Protein AF-A0A9W6KR76-F1 (afdb_monomer_lite)

InterPro domains:
  IPR002575 Aminoglycoside phosphotransferase [PF01636] (24-107)
  IPR011009 Protein kinase-like domain superfamily [SSF56112] (21-145)

Radius of gyration: 15.53 Å; chains: 1; bounding box: 40×35×43 Å

Foldseek 3Di:
DVVCVVVVAAACALVCLLVLQVVLCVVPVVCVVCSVVLNVLSVLLVPALQGFAKAQLADDPVQAPPVRPDGDDSLLIHRYRNLLNCLHHCVPPPPVVVVVVCVVCCVRDPPVSSVVNSLSSSLSSLSSNLVSLCVVQVVDPPPDPVCVCVSVVSNCCSVDDSNPPDD

Structure (mmCIF, N/CA/C/O backbone):
data_AF-A0A9W6KR76-F1
#
_entry.id   AF-A0A9W6KR76-F1
#
loop_
_atom_site.group_PDB
_atom_site.id
_atom_site.type_symbol
_atom_site.label_atom_id
_atom_site.label_alt_id
_atom_site.label_comp_id
_atom_site.label_asym_id
_atom_site.label_entity_id
_atom_site.label_seq_id
_atom_site.pdbx_PDB_ins_code
_atom_site.Cartn_x
_atom_site.Cartn_y
_atom_site.Cartn_z
_atom_site.occupancy
_atom_site.B_iso_or_equiv
_atom_site.auth_seq_id
_atom_site.auth_comp_id
_atom_site.auth_asym_id
_atom_site.auth_atom_id
_atom_site.pdbx_PDB_model_num
ATOM 1 N N . MET A 1 1 ? -12.889 -11.523 1.228 1.00 84.12 1 MET A N 1
ATOM 2 C CA . MET A 1 1 ? -11.457 -11.599 0.850 1.00 84.12 1 MET A CA 1
ATOM 3 C C . MET A 1 1 ? -11.053 -12.912 0.174 1.00 84.12 1 MET A C 1
ATOM 5 O O . MET A 1 1 ? -10.449 -12.811 -0.886 1.00 84.12 1 MET A O 1
ATOM 9 N N . PRO A 1 2 ? -11.406 -14.121 0.666 1.00 87.06 2 PRO A N 1
ATOM 10 C CA . PRO A 1 2 ? -10.993 -15.379 0.019 1.00 87.06 2 PRO A CA 1
ATOM 11 C C . PRO A 1 2 ? -11.394 -15.500 -1.459 1.00 87.06 2 PRO A C 1
ATOM 13 O O . PRO A 1 2 ? -10.616 -15.990 -2.265 1.00 87.06 2 PRO A O 1
ATOM 16 N N . GLN A 1 3 ? -12.574 -14.989 -1.826 1.00 92.75 3 GLN A N 1
ATOM 17 C CA . GLN A 1 3 ? -13.058 -14.979 -3.211 1.00 92.75 3 GLN A CA 1
ATOM 18 C C . GLN A 1 3 ? -12.209 -14.101 -4.146 1.00 92.75 3 GLN A C 1
ATOM 20 O O . GLN A 1 3 ? -11.980 -14.494 -5.281 1.00 92.75 3 GLN A O 1
ATOM 25 N N . LEU A 1 4 ? -11.705 -12.950 -3.678 1.00 93.06 4 LEU A N 1
ATOM 26 C CA . LEU A 1 4 ? -10.849 -12.066 -4.483 1.00 93.06 4 LEU A CA 1
ATOM 27 C C . LEU A 1 4 ? -9.478 -12.699 -4.727 1.00 93.06 4 LEU A C 1
ATOM 29 O O . LEU A 1 4 ? -8.991 -12.704 -5.852 1.00 93.06 4 LEU A O 1
ATOM 33 N N . LEU A 1 5 ? -8.892 -13.295 -3.685 1.00 95.69 5 LEU A N 1
ATOM 34 C CA . LEU A 1 5 ? -7.641 -14.044 -3.810 1.00 95.69 5 LEU A CA 1
ATOM 35 C C . LEU A 1 5 ? -7.809 -15.248 -4.749 1.00 95.69 5 LEU A C 1
ATOM 37 O O . LEU A 1 5 ? -6.972 -15.471 -5.617 1.00 95.69 5 LEU A O 1
ATOM 41 N N . ALA A 1 6 ? -8.918 -15.986 -4.630 1.00 94.56 6 ALA A N 1
ATOM 42 C CA . ALA A 1 6 ? -9.244 -17.091 -5.533 1.00 94.56 6 ALA A CA 1
ATOM 43 C 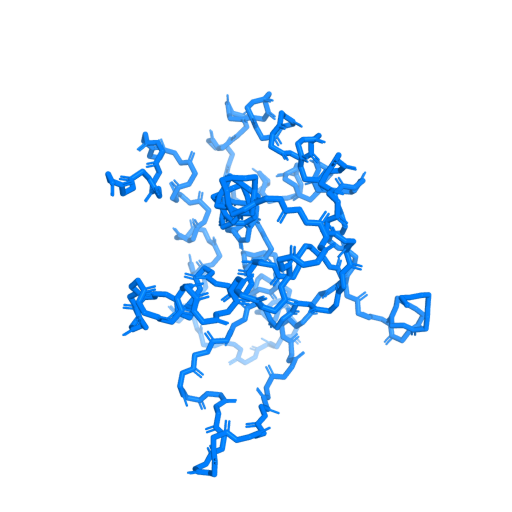C . ALA A 1 6 ? -9.472 -16.630 -6.985 1.00 94.56 6 ALA A C 1
ATOM 45 O O . ALA A 1 6 ? -9.188 -17.381 -7.912 1.00 94.56 6 ALA A O 1
ATOM 46 N N . ALA A 1 7 ? -9.94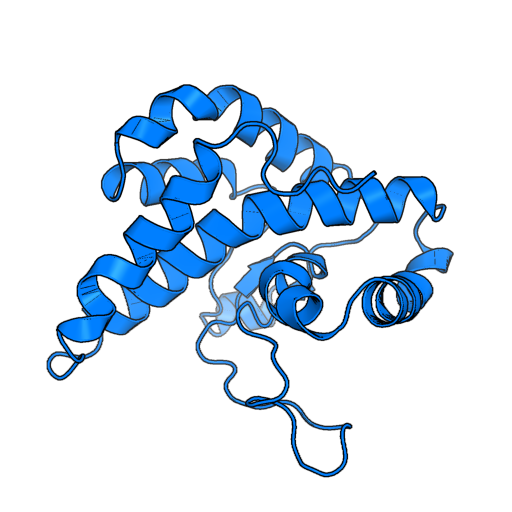4 -15.396 -7.183 1.00 93.06 7 ALA A N 1
ATOM 47 C CA . ALA A 1 7 ? -10.084 -14.765 -8.494 1.00 93.06 7 ALA A CA 1
ATOM 48 C C . ALA A 1 7 ? -8.760 -14.203 -9.054 1.00 93.06 7 ALA A C 1
ATOM 50 O O . ALA A 1 7 ? -8.751 -13.666 -10.157 1.00 93.06 7 ALA A O 1
ATOM 51 N N . GLY A 1 8 ? -7.646 -14.325 -8.321 1.00 92.81 8 GLY A N 1
ATOM 52 C CA . GLY A 1 8 ? -6.318 -13.902 -8.771 1.00 92.81 8 GLY A CA 1
ATOM 53 C C . GLY A 1 8 ? -5.927 -12.473 -8.392 1.00 92.81 8 GLY A C 1
ATOM 54 O O . GLY A 1 8 ? -4.871 -12.007 -8.822 1.00 92.81 8 GLY A O 1
ATOM 55 N N . VAL A 1 9 ? -6.722 -11.773 -7.573 1.00 94.88 9 VAL A N 1
ATOM 56 C CA . VAL A 1 9 ? -6.310 -10.470 -7.025 1.00 94.88 9 VAL A CA 1
ATOM 57 C C . VAL A 1 9 ? -5.071 -10.674 -6.155 1.00 94.88 9 VAL A C 1
ATOM 59 O O . VAL A 1 9 ? -5.021 -11.584 -5.324 1.00 94.88 9 VAL A O 1
ATOM 62 N N .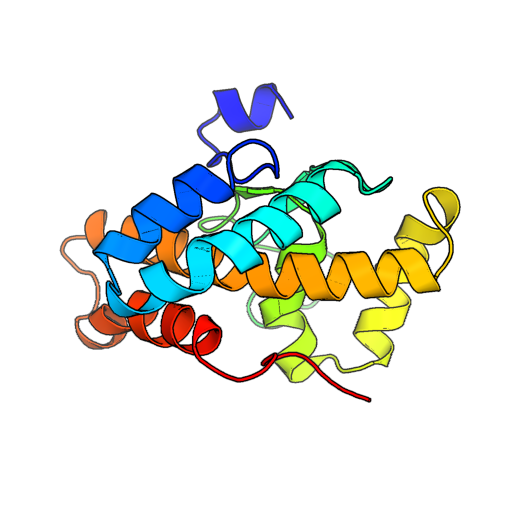 THR A 1 10 ? -4.053 -9.835 -6.352 1.00 95.88 10 THR A N 1
ATOM 63 C CA . THR A 1 10 ? -2.750 -10.032 -5.706 1.00 95.88 10 THR A CA 1
ATOM 64 C C . THR A 1 10 ? -2.854 -9.847 -4.194 1.00 95.88 10 THR A C 1
ATOM 66 O O . THR A 1 10 ? -3.427 -8.870 -3.716 1.00 95.88 10 THR A O 1
ATOM 69 N N . ASP A 1 11 ? -2.261 -10.770 -3.436 1.00 97.56 11 ASP A N 1
ATOM 70 C CA . ASP A 1 11 ? -2.187 -10.673 -1.979 1.00 97.56 11 ASP A CA 1
ATOM 71 C C . ASP A 1 11 ? -1.076 -9.706 -1.544 1.00 97.56 11 ASP A C 1
ATOM 73 O O . ASP A 1 11 ? 0.111 -9.973 -1.769 1.00 97.56 11 ASP A O 1
ATOM 77 N N . MET A 1 12 ? -1.481 -8.609 -0.912 1.00 97.44 12 MET A N 1
ATOM 78 C CA . MET A 1 12 ? -0.655 -7.568 -0.292 1.00 97.44 12 MET A CA 1
ATOM 79 C C . MET A 1 12 ? -1.082 -7.325 1.168 1.00 97.44 12 MET A C 1
ATOM 81 O O . MET A 1 12 ? -0.873 -6.241 1.717 1.00 97.44 12 MET A O 1
ATOM 85 N N . ARG A 1 13 ? -1.719 -8.312 1.815 1.00 97.88 13 ARG A N 1
ATOM 86 C CA . ARG A 1 13 ? -2.121 -8.206 3.226 1.00 97.88 13 ARG A CA 1
ATOM 87 C C . ARG A 1 13 ? -0.898 -7.994 4.125 1.00 97.88 13 ARG A C 1
ATOM 89 O O . ARG A 1 13 ? 0.181 -8.490 3.795 1.00 97.88 13 ARG A O 1
ATOM 96 N N . PRO A 1 14 ? -1.056 -7.365 5.307 1.00 97.38 14 PRO A N 1
ATOM 97 C CA . PRO A 1 14 ? 0.059 -7.122 6.225 1.00 97.38 14 PRO A CA 1
ATOM 98 C C . PRO A 1 14 ? 0.926 -8.354 6.518 1.00 97.38 14 PRO A C 1
ATOM 100 O O . PRO A 1 14 ? 2.149 -8.260 6.535 1.00 97.38 14 PRO A O 1
ATOM 103 N N . SER A 1 15 ? 0.307 -9.536 6.625 1.00 97.25 15 SER A N 1
ATOM 104 C CA . SER A 1 15 ? 0.996 -10.812 6.862 1.00 97.25 15 SER A CA 1
ATOM 105 C C . SER A 1 15 ? 2.010 -11.211 5.784 1.00 97.25 15 SER A C 1
ATOM 107 O O . SER A 1 15 ? 2.893 -12.015 6.065 1.00 97.25 15 SER A O 1
ATOM 109 N N . VAL A 1 16 ? 1.883 -10.694 4.558 1.00 98.12 16 VAL A N 1
ATOM 110 C CA . VAL A 1 16 ? 2.797 -10.983 3.439 1.00 98.12 16 VAL A CA 1
ATOM 111 C C . VAL A 1 16 ? 3.629 -9.769 3.022 1.00 98.12 16 VAL A C 1
ATOM 113 O O . VAL A 1 16 ? 4.524 -9.909 2.193 1.00 98.12 16 VAL A O 1
ATOM 116 N N . LEU A 1 17 ? 3.396 -8.582 3.597 1.00 97.69 17 LEU A N 1
ATOM 117 C CA . LEU A 1 17 ? 4.058 -7.343 3.167 1.00 97.69 17 LEU A CA 1
ATOM 118 C C . LEU A 1 17 ? 5.584 -7.416 3.243 1.00 97.69 17 LEU A C 1
ATOM 120 O O . LEU A 1 17 ? 6.255 -6.902 2.354 1.00 97.69 17 LEU A O 1
ATOM 124 N N . LEU A 1 18 ? 6.146 -8.073 4.260 1.00 98.19 18 LEU A N 1
ATOM 125 C CA . LEU A 1 18 ? 7.600 -8.197 4.371 1.00 98.19 18 LEU A CA 1
ATOM 126 C C . LEU A 1 18 ? 8.196 -9.057 3.245 1.00 98.19 18 LEU A C 1
ATOM 128 O O . LEU A 1 18 ? 9.250 -8.723 2.717 1.00 98.19 18 LEU A O 1
ATOM 132 N N . GLN A 1 19 ? 7.495 -10.112 2.820 1.00 98.44 19 GLN A N 1
ATOM 133 C CA . GLN A 1 19 ? 7.891 -10.889 1.644 1.00 98.44 19 GLN A CA 1
ATOM 134 C C . GLN A 1 19 ? 7.815 -10.030 0.372 1.00 98.44 19 GLN A C 1
ATOM 136 O O . GLN A 1 19 ? 8.726 -10.057 -0.449 1.00 98.44 19 GLN A O 1
ATOM 141 N N . ARG A 1 20 ? 6.756 -9.228 0.220 1.00 98.06 20 ARG A N 1
ATOM 142 C CA . ARG A 1 20 ? 6.596 -8.307 -0.919 1.00 98.06 20 ARG A CA 1
ATOM 143 C C . ARG A 1 20 ? 7.684 -7.242 -0.955 1.00 98.06 20 ARG A C 1
ATOM 145 O O . ARG A 1 20 ? 8.168 -6.880 -2.020 1.00 98.06 20 ARG A O 1
ATOM 152 N N . PHE A 1 21 ? 8.106 -6.766 0.208 1.00 98.31 21 PHE A N 1
ATOM 153 C CA . PHE A 1 21 ? 9.250 -5.876 0.312 1.00 98.31 21 PHE A CA 1
ATOM 154 C C . PHE A 1 21 ? 10.534 -6.539 -0.192 1.00 98.31 21 PHE A C 1
ATOM 156 O O . PHE A 1 21 ? 11.276 -5.916 -0.947 1.00 98.31 21 PHE A O 1
ATOM 163 N N . ASP A 1 22 ? 10.778 -7.796 0.183 1.00 98.25 22 ASP A N 1
ATOM 164 C CA . ASP A 1 22 ? 11.944 -8.547 -0.288 1.00 98.25 22 ASP A CA 1
ATOM 165 C C . ASP A 1 22 ? 11.912 -8.736 -1.816 1.00 98.25 22 ASP A C 1
ATOM 167 O O . ASP A 1 22 ? 12.924 -8.518 -2.477 1.00 98.25 22 ASP A O 1
ATOM 171 N N . GLU A 1 23 ? 10.742 -9.026 -2.396 1.00 97.44 23 GLU A N 1
ATOM 172 C CA . GLU A 1 23 ? 10.540 -9.074 -3.855 1.00 97.44 23 GLU A CA 1
ATOM 173 C C . GLU A 1 23 ? 10.854 -7.719 -4.518 1.00 97.44 23 GLU A C 1
ATOM 175 O O . GLU A 1 23 ? 11.576 -7.651 -5.514 1.00 97.44 23 GLU A O 1
ATOM 180 N N . ALA A 1 24 ? 10.361 -6.617 -3.949 1.00 96.81 24 ALA A N 1
ATOM 181 C CA . ALA A 1 24 ? 10.627 -5.272 -4.457 1.00 96.81 24 ALA A CA 1
ATOM 182 C C . ALA A 1 24 ? 12.103 -4.862 -4.320 1.00 96.81 24 ALA A C 1
ATOM 184 O O . ALA A 1 24 ? 12.617 -4.084 -5.129 1.00 96.81 24 ALA A O 1
ATOM 185 N N . ALA A 1 25 ? 12.812 -5.396 -3.327 1.00 97.25 25 ALA A N 1
ATOM 186 C CA . ALA A 1 25 ? 14.226 -5.123 -3.123 1.00 97.25 25 ALA A CA 1
ATOM 187 C C . ALA A 1 25 ? 15.121 -5.731 -4.215 1.00 97.25 25 ALA A C 1
ATOM 189 O O . ALA A 1 25 ? 16.252 -5.275 -4.382 1.00 97.25 25 ALA A O 1
ATOM 190 N N . GLU A 1 26 ? 14.625 -6.689 -5.001 1.00 95.31 26 GLU A N 1
ATOM 191 C CA . GLU A 1 26 ? 15.319 -7.154 -6.208 1.00 95.31 26 GLU A CA 1
ATOM 192 C C . GLU A 1 26 ? 15.329 -6.088 -7.317 1.00 95.31 26 GLU A C 1
ATOM 194 O O . GLU A 1 26 ? 16.288 -6.013 -8.084 1.00 95.31 26 GLU A O 1
ATOM 199 N N . LEU A 1 27 ? 14.318 -5.208 -7.367 1.00 93.00 27 LEU A N 1
ATOM 200 C CA . LEU A 1 27 ? 14.258 -4.088 -8.318 1.00 93.00 27 LEU A CA 1
ATOM 201 C C . LEU A 1 27 ? 15.159 -2.925 -7.886 1.00 93.00 27 LEU A C 1
ATOM 203 O O . LEU A 1 27 ? 15.787 -2.270 -8.717 1.00 93.00 27 LEU A O 1
ATOM 207 N N . VAL A 1 28 ? 15.222 -2.651 -6.579 1.00 95.94 28 VAL A N 1
ATOM 208 C CA . VAL A 1 28 ? 16.053 -1.580 -6.005 1.00 95.94 28 VAL A CA 1
ATOM 209 C C . VAL A 1 28 ? 16.820 -2.108 -4.785 1.00 95.94 28 VAL A C 1
ATOM 211 O O . VAL A 1 28 ? 16.389 -1.894 -3.652 1.00 95.94 28 VAL A O 1
ATOM 214 N N . PRO A 1 29 ? 18.003 -2.729 -4.969 1.00 97.31 29 PRO A N 1
ATOM 215 C CA . PRO A 1 29 ? 18.772 -3.354 -3.883 1.00 97.31 29 PRO A CA 1
ATOM 216 C C . PRO A 1 29 ? 19.075 -2.451 -2.683 1.00 97.31 29 PRO A C 1
ATOM 218 O O . PRO A 1 29 ? 19.197 -2.936 -1.557 1.00 97.31 29 PRO A O 1
ATOM 221 N N . ALA A 1 30 ? 19.175 -1.136 -2.897 1.00 96.62 30 ALA A N 1
ATOM 222 C CA . ALA A 1 30 ? 19.438 -0.165 -1.838 1.00 96.62 30 ALA A CA 1
ATOM 223 C C . ALA A 1 30 ? 18.355 -0.157 -0.742 1.00 96.62 30 ALA A C 1
ATOM 225 O O . ALA A 1 30 ? 18.672 0.115 0.418 1.00 96.62 30 ALA A O 1
ATOM 226 N N . ILE A 1 31 ? 17.098 -0.503 -1.062 1.00 96.31 31 ILE A N 1
ATOM 227 C CA . ILE A 1 31 ? 16.028 -0.513 -0.056 1.00 96.31 31 ILE A CA 1
ATOM 228 C C . ILE A 1 31 ? 16.208 -1.641 0.964 1.00 96.31 31 ILE A C 1
ATOM 230 O O . ILE A 1 31 ? 15.644 -1.542 2.043 1.00 96.31 31 ILE A O 1
ATOM 234 N N . ARG A 1 32 ? 17.050 -2.663 0.724 1.00 97.56 32 ARG A N 1
ATOM 235 C CA . ARG A 1 32 ? 17.313 -3.738 1.709 1.00 97.56 32 ARG A CA 1
ATOM 236 C C . ARG A 1 32 ? 17.753 -3.197 3.075 1.00 97.56 32 ARG A C 1
ATOM 238 O O . ARG A 1 32 ? 17.397 -3.770 4.101 1.00 97.56 32 ARG A O 1
ATOM 245 N N . ALA A 1 33 ? 18.445 -2.056 3.105 1.00 96.56 33 ALA A N 1
ATOM 246 C CA . ALA A 1 33 ? 18.834 -1.377 4.344 1.00 96.56 33 ALA A CA 1
ATOM 247 C C . ALA A 1 33 ? 17.634 -0.913 5.200 1.00 96.56 33 ALA A C 1
ATOM 249 O O . ALA A 1 33 ? 17.768 -0.713 6.404 1.00 96.56 33 ALA A O 1
ATOM 250 N N . ARG A 1 34 ? 16.451 -0.764 4.595 1.00 96.19 34 ARG A N 1
ATOM 251 C CA . ARG A 1 34 ? 15.195 -0.334 5.225 1.00 96.19 34 ARG A CA 1
ATOM 252 C C . ARG A 1 34 ? 14.309 -1.499 5.678 1.00 96.19 34 ARG A C 1
ATOM 254 O O . ARG A 1 34 ? 13.244 -1.260 6.239 1.00 96.19 34 ARG A O 1
ATOM 261 N N . ARG A 1 35 ? 14.739 -2.750 5.482 1.00 97.06 35 ARG A N 1
ATOM 262 C CA . ARG A 1 35 ? 13.919 -3.945 5.737 1.00 97.06 35 ARG A CA 1
ATOM 263 C C . ARG A 1 35 ? 13.389 -4.041 7.169 1.00 97.06 35 ARG A C 1
ATOM 265 O O . ARG A 1 35 ? 12.223 -4.361 7.347 1.00 97.06 35 ARG A O 1
ATOM 272 N N . SER A 1 36 ? 14.222 -3.766 8.180 1.00 97.69 36 SER A N 1
ATOM 273 C CA . SER A 1 36 ? 13.790 -3.828 9.590 1.00 97.69 36 SER A CA 1
ATOM 274 C C . SER A 1 36 ? 12.692 -2.808 9.882 1.00 97.69 36 SER A C 1
ATOM 276 O O . SER A 1 36 ? 11.656 -3.161 10.420 1.00 97.69 36 SER A O 1
ATOM 278 N N . TRP A 1 37 ? 12.891 -1.564 9.445 1.00 95.94 37 TRP A N 1
ATOM 279 C CA . TRP A 1 37 ? 11.892 -0.505 9.578 1.00 95.94 37 TRP A CA 1
ATOM 280 C C . TRP A 1 37 ? 10.587 -0.849 8.847 1.00 95.94 37 TRP A C 1
ATOM 282 O O . TRP A 1 37 ? 9.498 -0.631 9.368 1.00 95.94 37 TRP A O 1
ATOM 292 N N . PHE A 1 38 ? 10.681 -1.448 7.657 1.00 96.88 38 PHE A N 1
ATOM 293 C CA . PHE A 1 38 ? 9.497 -1.902 6.931 1.00 96.88 38 PHE A CA 1
ATOM 294 C C . PHE A 1 38 ? 8.786 -3.073 7.627 1.00 96.88 38 PHE A C 1
ATOM 296 O O . PHE A 1 38 ? 7.562 -3.171 7.563 1.00 96.88 38 PHE A O 1
ATOM 303 N N . ALA A 1 39 ? 9.520 -3.949 8.318 1.00 98.12 39 ALA A N 1
ATOM 304 C CA . ALA A 1 39 ? 8.921 -5.006 9.129 1.00 98.12 39 ALA A CA 1
ATOM 305 C C . ALA A 1 39 ? 8.084 -4.427 10.281 1.00 98.12 39 ALA A C 1
ATOM 307 O O . ALA A 1 39 ? 6.984 -4.922 10.522 1.00 98.12 39 ALA A O 1
ATOM 308 N N . ASP A 1 40 ? 8.548 -3.349 10.922 1.00 97.75 40 ASP A N 1
ATOM 309 C CA . ASP A 1 40 ? 7.786 -2.645 11.963 1.00 97.75 40 ASP A CA 1
ATOM 310 C C . ASP A 1 40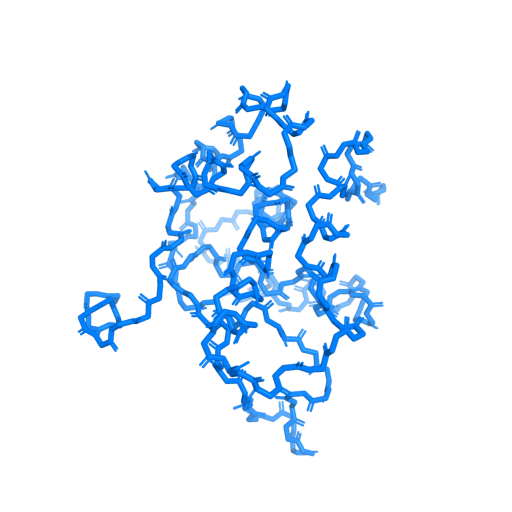 ? 6.489 -2.046 11.397 1.00 97.75 40 ASP A C 1
ATOM 312 O O . ASP A 1 40 ? 5.424 -2.181 11.998 1.00 97.75 40 ASP A O 1
ATOM 316 N N . ILE A 1 41 ? 6.548 -1.463 10.195 1.00 97.12 41 ILE A N 1
ATOM 317 C CA . ILE A 1 41 ? 5.370 -0.951 9.473 1.00 97.12 41 ILE A CA 1
ATOM 318 C C . ILE A 1 41 ? 4.380 -2.078 9.156 1.00 97.12 41 ILE A C 1
ATOM 320 O O . ILE A 1 41 ? 3.181 -1.940 9.395 1.00 97.12 41 ILE A O 1
ATOM 324 N N . ALA A 1 42 ? 4.864 -3.204 8.625 1.00 98.12 42 ALA A N 1
ATOM 325 C CA . ALA A 1 42 ? 4.021 -4.354 8.311 1.00 98.12 42 ALA A CA 1
ATOM 326 C C . ALA A 1 42 ? 3.360 -4.933 9.573 1.00 98.12 42 ALA A C 1
ATOM 328 O O . ALA A 1 42 ? 2.182 -5.291 9.538 1.00 98.12 42 ALA A O 1
ATOM 329 N N . ALA A 1 43 ? 4.091 -4.984 10.690 1.00 98.44 43 ALA A N 1
ATOM 330 C CA . ALA A 1 43 ? 3.560 -5.411 11.979 1.00 98.44 43 ALA A CA 1
ATOM 331 C C . ALA A 1 43 ? 2.500 -4.435 12.513 1.00 98.44 43 ALA A C 1
ATOM 333 O O . ALA A 1 43 ? 1.440 -4.883 12.947 1.00 98.44 43 ALA A O 1
ATOM 334 N N . ALA A 1 44 ? 2.741 -3.122 12.421 1.00 98.12 44 ALA A N 1
ATOM 335 C CA . ALA A 1 44 ? 1.779 -2.095 12.819 1.00 98.12 44 ALA A CA 1
ATOM 336 C C . ALA A 1 44 ? 0.470 -2.207 12.020 1.00 98.12 44 ALA A C 1
ATOM 338 O O . ALA A 1 44 ? -0.603 -2.286 12.612 1.00 98.12 44 ALA A O 1
ATOM 339 N N . LEU A 1 45 ? 0.552 -2.340 10.692 1.00 98.06 45 LEU A N 1
ATOM 340 C CA . LEU A 1 45 ? -0.625 -2.566 9.841 1.00 98.06 45 LEU A CA 1
ATOM 341 C C . LEU A 1 45 ? -1.322 -3.901 10.133 1.00 98.06 45 LEU A C 1
ATOM 343 O O . LEU A 1 45 ? -2.533 -4.011 9.969 1.00 98.06 45 LEU A O 1
ATOM 347 N N . GLY A 1 46 ? -0.578 -4.924 10.560 1.00 98.06 46 GLY A N 1
ATOM 348 C CA . GLY A 1 46 ? -1.143 -6.202 10.997 1.00 98.06 46 GLY A CA 1
ATOM 349 C C . GLY A 1 46 ? -1.896 -6.121 12.327 1.00 98.06 46 GLY A C 1
ATOM 350 O O . GLY A 1 46 ? -2.731 -6.983 12.595 1.00 98.06 46 GLY A O 1
ATOM 351 N N . ALA A 1 47 ? -1.615 -5.099 13.138 1.00 98.12 47 ALA A N 1
ATOM 352 C CA . ALA A 1 47 ? -2.276 -4.822 14.410 1.00 98.12 47 ALA A CA 1
ATOM 353 C C . ALA A 1 47 ? -3.390 -3.762 14.306 1.00 98.12 47 ALA A C 1
ATOM 355 O O . ALA A 1 47 ? -4.071 -3.512 15.301 1.00 98.12 47 ALA A O 1
ATOM 356 N N . SER A 1 48 ? -3.583 -3.147 13.132 1.00 98.25 48 SER A N 1
ATOM 357 C CA . SER A 1 48 ? -4.656 -2.177 12.904 1.00 98.25 48 SER A CA 1
ATOM 358 C C . SER A 1 48 ? -6.035 -2.801 13.146 1.00 98.25 48 SER A C 1
ATOM 360 O O . SER A 1 48 ? -6.290 -3.960 12.809 1.00 98.25 48 SER A O 1
ATOM 362 N N . ALA A 1 49 ? -6.952 -2.004 13.701 1.00 98.00 49 ALA A N 1
ATOM 363 C CA . ALA A 1 49 ? -8.363 -2.370 13.802 1.00 98.00 49 ALA A CA 1
ATOM 364 C C . ALA A 1 49 ? -9.079 -2.329 12.438 1.00 98.00 49 ALA A C 1
ATOM 366 O O . ALA A 1 49 ? -10.163 -2.898 12.297 1.00 98.00 49 ALA A O 1
ATOM 367 N N . VAL A 1 50 ? -8.482 -1.678 11.433 1.00 98.00 50 VAL A N 1
ATOM 368 C CA . VAL A 1 50 ? -8.984 -1.651 10.061 1.00 98.00 50 VAL A CA 1
ATOM 369 C C . VAL A 1 50 ? -8.531 -2.930 9.350 1.00 98.00 50 VAL A C 1
ATOM 371 O O . VAL A 1 50 ? -7.338 -3.126 9.107 1.00 98.00 50 VAL A O 1
ATOM 374 N N . PRO A 1 51 ? -9.455 -3.839 8.994 1.00 96.25 51 PRO A N 1
ATOM 375 C CA . PRO A 1 51 ? -9.075 -5.083 8.349 1.00 96.25 51 PRO A CA 1
ATOM 376 C C . PRO A 1 51 ? -8.573 -4.830 6.925 1.00 96.25 51 PRO A C 1
ATOM 378 O O . PRO A 1 51 ? -9.014 -3.911 6.232 1.00 96.25 51 PRO A O 1
ATOM 381 N N . ALA A 1 52 ? -7.702 -5.719 6.445 1.00 96.38 52 ALA A N 1
ATOM 382 C CA . ALA A 1 52 ? -7.337 -5.733 5.036 1.00 96.38 52 ALA A CA 1
ATOM 383 C C . ALA A 1 52 ? -8.580 -5.931 4.146 1.00 96.38 52 ALA A C 1
ATOM 385 O O . ALA A 1 52 ? -9.442 -6.775 4.419 1.00 96.38 52 ALA A O 1
ATOM 386 N N . GLY A 1 53 ? -8.635 -5.175 3.057 1.00 94.94 53 GLY A N 1
ATOM 387 C CA . GLY A 1 53 ? -9.732 -5.130 2.102 1.00 94.94 53 GLY A CA 1
ATOM 388 C C . GLY A 1 53 ? -9.222 -5.049 0.667 1.00 94.94 53 GLY A C 1
ATOM 389 O O . GLY A 1 53 ? -8.073 -5.383 0.381 1.00 94.94 53 GLY A O 1
ATOM 390 N N . LEU A 1 54 ? -10.099 -4.627 -0.240 1.00 94.31 54 LEU A N 1
ATOM 391 C CA . LEU A 1 54 ? -9.720 -4.309 -1.613 1.00 94.31 54 LEU A CA 1
ATOM 392 C C . LEU A 1 54 ? -9.109 -2.900 -1.646 1.00 94.31 54 LEU A C 1
ATOM 394 O O . LEU A 1 54 ? -9.746 -1.948 -1.202 1.00 94.31 54 LEU A O 1
ATOM 398 N N . ASP A 1 55 ? -7.895 -2.788 -2.173 1.00 94.81 55 ASP A N 1
ATOM 399 C CA . ASP A 1 55 ? -7.198 -1.531 -2.452 1.00 94.81 55 ASP A CA 1
ATOM 400 C C . ASP A 1 55 ? -7.109 -1.349 -3.973 1.00 94.81 55 ASP A C 1
ATOM 402 O O . ASP A 1 55 ? -6.715 -2.278 -4.681 1.00 94.81 55 ASP A O 1
ATOM 406 N N . HIS A 1 56 ? -7.473 -0.165 -4.472 1.00 94.25 56 HIS A N 1
ATOM 407 C CA . HIS A 1 56 ? -7.376 0.173 -5.892 1.00 94.25 56 HIS A CA 1
ATOM 408 C C . HIS A 1 56 ? -5.917 0.312 -6.360 1.00 94.25 56 HIS A C 1
ATOM 410 O O . HIS A 1 56 ? -5.634 0.071 -7.530 1.00 94.25 56 HIS A O 1
ATOM 416 N N . ALA A 1 57 ? -5.002 0.721 -5.470 1.00 92.06 57 ALA A N 1
ATOM 417 C CA . ALA A 1 57 ? -3.571 0.976 -5.704 1.00 92.06 57 ALA A CA 1
ATOM 418 C C . ALA A 1 57 ? -3.198 2.078 -6.733 1.00 92.06 57 ALA A C 1
ATOM 420 O O . ALA A 1 57 ? -2.039 2.505 -6.781 1.00 92.06 57 ALA A O 1
ATOM 421 N N . ASP A 1 58 ? -4.168 2.602 -7.487 1.00 91.81 58 ASP A N 1
ATOM 422 C CA . ASP A 1 58 ? -4.006 3.724 -8.429 1.00 91.81 58 ASP A CA 1
ATOM 423 C C . ASP A 1 58 ? -5.234 4.654 -8.468 1.00 91.81 58 ASP A C 1
ATOM 425 O O . ASP A 1 58 ? -5.707 5.081 -9.519 1.00 91.81 58 ASP A O 1
ATOM 429 N N . LEU A 1 59 ? -5.812 4.944 -7.298 1.00 91.25 59 LEU A N 1
ATOM 430 C CA . LEU A 1 59 ? -6.980 5.819 -7.227 1.00 91.25 59 LEU A CA 1
ATOM 431 C C . LEU A 1 59 ? -6.580 7.287 -7.444 1.00 91.25 59 LEU A C 1
ATOM 433 O O . LEU A 1 59 ? -5.913 7.897 -6.606 1.00 91.25 59 LEU A O 1
ATOM 437 N N . HIS A 1 60 ? -7.048 7.863 -8.547 1.00 89.31 60 HIS A N 1
ATOM 438 C CA . HIS A 1 60 ? -6.946 9.283 -8.879 1.00 89.31 60 HIS A CA 1
ATOM 439 C C . HIS A 1 60 ? -8.172 9.733 -9.678 1.00 89.31 60 HIS A C 1
ATOM 441 O O . HIS A 1 60 ? -8.906 8.902 -10.206 1.00 89.31 60 HIS A O 1
ATOM 447 N N . GLU A 1 61 ? -8.374 11.038 -9.845 1.00 87.94 61 GLU A N 1
ATOM 448 C CA . GLU A 1 61 ? -9.531 11.611 -10.551 1.00 87.94 61 GLU A CA 1
ATOM 449 C C . GLU A 1 61 ? -9.701 11.101 -11.989 1.00 87.94 61 GLU A C 1
ATOM 451 O O . GLU A 1 61 ? -10.824 10.975 -12.462 1.00 87.94 61 GLU A O 1
ATOM 456 N N . GLY A 1 62 ? -8.605 10.737 -12.666 1.00 91.00 62 GLY A N 1
ATOM 457 C CA . GLY A 1 62 ? -8.662 10.097 -13.984 1.00 91.00 62 GLY A CA 1
ATOM 458 C C . GLY A 1 62 ? -9.339 8.718 -14.003 1.00 91.00 62 GLY A C 1
ATOM 459 O O . GLY A 1 62 ? -9.769 8.306 -15.069 1.00 91.00 62 GLY A O 1
ATOM 460 N N . ASN A 1 63 ? -9.474 8.054 -12.848 1.00 94.06 63 ASN A N 1
ATOM 461 C CA . ASN A 1 63 ? -10.097 6.735 -12.667 1.00 94.06 63 ASN A CA 1
ATOM 462 C C . ASN A 1 63 ? -11.491 6.837 -12.015 1.00 94.06 63 ASN A C 1
ATOM 464 O O . ASN A 1 63 ? -12.058 5.841 -11.561 1.00 94.06 63 ASN A O 1
ATOM 468 N N . VAL A 1 64 ? -12.065 8.045 -11.970 1.00 92.12 64 VAL A N 1
ATOM 469 C CA . VAL A 1 64 ? -13.412 8.319 -11.456 1.00 92.12 64 VAL A CA 1
ATOM 470 C C . VAL A 1 64 ? -14.310 8.733 -12.622 1.00 92.12 64 VAL A C 1
ATOM 472 O O . VAL A 1 64 ? -13.938 9.574 -13.441 1.00 92.12 64 VAL A O 1
ATOM 475 N N . PHE A 1 65 ? -15.506 8.152 -12.722 1.00 94.00 65 PHE A N 1
ATOM 476 C CA . PHE A 1 65 ? -16.499 8.600 -13.701 1.00 94.00 65 PHE A CA 1
ATOM 477 C C . PHE A 1 65 ? -16.998 10.015 -13.372 1.00 94.00 65 PHE A C 1
ATOM 479 O O . PHE A 1 65 ? -16.933 10.472 -12.237 1.00 94.00 65 PHE A O 1
ATOM 486 N N . ALA A 1 66 ? -17.551 10.713 -14.369 1.00 93.25 66 ALA A N 1
ATOM 487 C CA . ALA A 1 66 ? -18.004 12.101 -14.221 1.00 93.25 66 ALA A CA 1
ATOM 488 C C . ALA A 1 66 ? -19.122 12.307 -13.178 1.00 93.25 66 ALA A C 1
ATOM 490 O O . ALA A 1 66 ? -19.347 13.436 -12.751 1.00 93.25 66 ALA A O 1
ATOM 491 N N . ASP A 1 67 ? -19.823 11.241 -12.781 1.00 92.19 67 ASP A N 1
ATOM 492 C CA . ASP A 1 67 ? -20.804 11.276 -11.692 1.00 92.19 67 ASP A CA 1
ATOM 493 C C . ASP A 1 67 ? -20.164 11.220 -10.295 1.00 92.19 67 ASP A C 1
ATOM 495 O O . ASP A 1 67 ? -20.848 11.470 -9.311 1.00 92.19 67 ASP A O 1
ATOM 499 N N . GLY A 1 68 ? -18.863 10.932 -10.195 1.00 84.88 68 GLY A N 1
ATOM 500 C CA . GLY A 1 68 ? -18.117 10.882 -8.938 1.00 84.88 68 GLY A CA 1
ATOM 501 C C . GLY A 1 68 ? -18.361 9.627 -8.096 1.00 84.88 68 GLY A C 1
ATOM 502 O O . GLY A 1 68 ? -17.711 9.455 -7.069 1.00 84.88 68 GLY A O 1
ATOM 503 N N . GLU A 1 69 ? -19.269 8.745 -8.514 1.00 86.94 69 GLU A N 1
ATOM 504 C CA . GLU A 1 69 ? -19.745 7.620 -7.695 1.00 86.94 69 GLU A CA 1
ATOM 505 C C . GLU A 1 69 ? -19.183 6.271 -8.146 1.00 86.94 69 GLU A C 1
ATOM 507 O O . GLU A 1 69 ? -19.272 5.271 -7.430 1.00 86.94 69 GLU A O 1
ATOM 512 N N . ARG A 1 70 ? -18.610 6.221 -9.350 1.00 93.19 70 ARG A N 1
ATOM 513 C CA . ARG A 1 70 ? -18.087 4.991 -9.943 1.00 93.19 70 ARG A CA 1
ATOM 514 C C . ARG A 1 70 ? -16.596 5.119 -10.216 1.00 93.19 70 ARG A C 1
ATOM 516 O O . ARG A 1 70 ? -16.129 6.133 -10.732 1.00 93.19 70 ARG A O 1
ATOM 523 N N . PHE A 1 71 ? -15.878 4.035 -9.941 1.00 93.75 71 PHE A N 1
ATOM 524 C CA . PHE A 1 71 ? -14.441 3.901 -10.172 1.00 93.75 71 PHE A CA 1
ATOM 525 C C . PHE A 1 71 ? -14.172 2.831 -11.232 1.00 93.75 71 PHE A C 1
ATOM 527 O O . PHE A 1 71 ? -14.887 1.823 -11.302 1.00 93.75 71 PHE A O 1
ATOM 534 N N . PHE A 1 72 ? -13.144 3.029 -12.050 1.00 95.00 72 PHE A N 1
ATOM 535 C CA . PHE A 1 72 ? -12.707 2.070 -13.066 1.00 95.00 72 PHE A CA 1
ATOM 536 C C . PHE A 1 72 ? -11.187 1.903 -13.049 1.00 95.00 72 PHE A C 1
ATOM 538 O O . PHE A 1 72 ? -10.509 2.541 -12.262 1.00 95.00 72 PHE A O 1
ATOM 545 N N . ASP A 1 73 ? -10.676 1.034 -13.921 1.00 93.31 73 ASP A N 1
ATOM 546 C CA . ASP A 1 73 ? -9.252 0.686 -14.000 1.00 93.31 73 ASP A CA 1
ATOM 547 C C . ASP A 1 73 ? -8.704 -0.044 -12.759 1.00 93.31 73 ASP A C 1
ATOM 549 O O . ASP A 1 73 ? -7.700 0.298 -12.143 1.00 93.31 73 ASP A O 1
ATOM 553 N N . TRP A 1 74 ? -9.380 -1.137 -12.403 1.00 93.50 74 TRP A N 1
ATOM 554 C CA . TRP A 1 74 ? -9.014 -2.006 -11.281 1.00 93.50 74 TRP A CA 1
ATOM 555 C C . TRP A 1 74 ? -7.813 -2.933 -11.580 1.00 93.50 74 TRP A C 1
ATOM 557 O O . TRP A 1 74 ? -7.600 -3.919 -10.872 1.00 93.50 74 TRP A O 1
ATOM 567 N N . GLY A 1 75 ? -7.032 -2.671 -12.637 1.00 91.56 75 GLY A N 1
ATOM 568 C CA . GLY A 1 75 ? -5.928 -3.540 -13.074 1.00 91.56 75 GLY A CA 1
ATOM 569 C C . GLY A 1 75 ? -4.800 -3.673 -12.045 1.00 91.56 75 GLY A C 1
ATOM 570 O O . GLY A 1 75 ? -4.186 -4.737 -11.919 1.00 91.56 75 GLY A O 1
ATOM 571 N N . ASP A 1 76 ? -4.584 -2.622 -11.253 1.00 92.81 76 ASP A N 1
ATOM 572 C CA . ASP A 1 76 ? -3.578 -2.578 -10.188 1.00 92.81 76 ASP A CA 1
ATOM 573 C C . ASP A 1 76 ? -4.087 -3.066 -8.829 1.00 92.81 76 ASP A C 1
ATOM 575 O O . ASP A 1 76 ? -3.331 -3.107 -7.858 1.00 92.81 76 ASP A O 1
ATOM 579 N N . SER A 1 77 ? -5.351 -3.475 -8.739 1.00 95.06 77 SER A N 1
ATOM 580 C CA . SER A 1 77 ? -5.970 -3.744 -7.448 1.00 95.06 77 SER A CA 1
ATOM 581 C C . SER A 1 77 ? -5.359 -4.929 -6.711 1.00 95.06 77 SER A C 1
ATOM 583 O O . SER A 1 77 ? -4.964 -5.950 -7.290 1.00 95.06 77 SER A O 1
ATOM 585 N N . VAL A 1 78 ? -5.320 -4.802 -5.389 1.00 96.94 78 VAL A N 1
ATOM 586 C CA . VAL A 1 78 ? -4.745 -5.797 -4.484 1.00 96.94 78 VAL A CA 1
ATOM 587 C C . VAL A 1 78 ? -5.658 -6.041 -3.290 1.00 96.94 78 VAL A C 1
ATOM 589 O O . VAL A 1 78 ? -6.515 -5.226 -2.952 1.00 96.94 78 VAL A O 1
ATOM 592 N N . VAL A 1 79 ? -5.456 -7.169 -2.615 1.00 97.94 79 VAL A N 1
ATOM 593 C CA . VAL A 1 79 ? -5.997 -7.379 -1.272 1.00 97.94 79 VAL A CA 1
ATOM 594 C C . VAL A 1 79 ? -4.947 -6.900 -0.274 1.00 97.94 79 VAL A C 1
ATOM 596 O O . VAL A 1 79 ? -3.934 -7.569 -0.095 1.00 97.94 79 VAL A O 1
ATOM 599 N N . GLY A 1 80 ? -5.165 -5.753 0.364 1.00 97.06 80 GLY A N 1
ATOM 600 C CA . GLY A 1 80 ? -4.186 -5.072 1.219 1.00 97.06 80 GLY A CA 1
ATOM 601 C C . GLY A 1 80 ? -4.851 -4.165 2.254 1.00 97.06 80 GLY A C 1
ATOM 602 O O . GLY A 1 80 ? -6.053 -4.263 2.485 1.00 97.06 80 GLY A O 1
ATOM 603 N N . HIS A 1 81 ? -4.086 -3.291 2.912 1.00 97.38 81 HIS A N 1
ATOM 604 C CA . HIS A 1 81 ? -4.686 -2.292 3.801 1.00 97.38 81 HIS A CA 1
ATOM 605 C C . HIS A 1 81 ? -5.414 -1.230 2.953 1.00 97.38 81 HIS A C 1
ATOM 607 O O . HIS A 1 81 ? -4.774 -0.648 2.076 1.00 97.38 81 HIS A O 1
ATOM 613 N N . PRO A 1 82 ? -6.709 -0.934 3.188 1.00 95.38 82 PRO A N 1
ATOM 614 C CA . PRO A 1 82 ? -7.504 -0.078 2.294 1.00 95.38 82 PRO A CA 1
ATOM 615 C C . PRO A 1 82 ? -6.917 1.331 2.124 1.00 95.38 82 PRO A C 1
ATOM 617 O O . PRO A 1 82 ? -7.020 1.936 1.062 1.00 95.38 82 PRO A O 1
ATOM 620 N N . PHE A 1 83 ? -6.213 1.825 3.145 1.00 96.50 83 PHE A N 1
ATOM 621 C CA . PHE A 1 83 ? -5.586 3.150 3.121 1.00 96.50 83 PHE A CA 1
ATOM 622 C C . PHE A 1 83 ? -4.413 3.263 2.129 1.00 96.50 83 PHE A C 1
ATOM 624 O O . PHE A 1 83 ? -3.930 4.370 1.895 1.00 96.50 83 PHE A O 1
ATOM 631 N N . GLY A 1 84 ? -3.971 2.160 1.509 1.00 95.06 84 GLY A N 1
ATOM 632 C CA . GLY A 1 84 ? -2.962 2.179 0.447 1.00 95.06 84 GLY A CA 1
ATOM 633 C C . GLY A 1 84 ? -3.361 3.052 -0.751 1.00 95.06 84 GLY A C 1
ATOM 634 O O . GLY A 1 84 ? -2.527 3.807 -1.259 1.00 95.06 84 GLY A O 1
ATOM 635 N N . SER A 1 85 ? -4.653 3.078 -1.106 1.00 92.44 85 SER A N 1
ATOM 636 C CA . SER A 1 85 ? -5.219 3.920 -2.178 1.00 92.44 85 SER A CA 1
ATOM 637 C C . SER A 1 85 ? -4.916 5.413 -1.996 1.00 92.44 85 SER A C 1
ATOM 639 O O . SER A 1 85 ? -4.786 6.161 -2.968 1.00 92.44 85 SER A O 1
ATOM 641 N N . MET A 1 86 ? -4.734 5.857 -0.750 1.00 92.50 86 MET A N 1
ATOM 642 C CA . MET A 1 86 ? -4.460 7.257 -0.430 1.00 92.50 86 MET A CA 1
ATOM 643 C C . MET A 1 86 ? -3.041 7.706 -0.798 1.00 92.50 86 MET A C 1
ATOM 645 O O . MET A 1 86 ? -2.767 8.907 -0.782 1.00 92.50 86 MET A O 1
ATOM 649 N N . LEU A 1 87 ? -2.137 6.793 -1.182 1.00 91.31 87 LEU A N 1
ATOM 650 C CA . LEU A 1 87 ? -0.828 7.159 -1.737 1.00 91.31 87 LEU A CA 1
ATOM 651 C C . LEU A 1 87 ? -0.965 8.042 -2.985 1.00 91.31 87 LEU A C 1
ATOM 653 O O . LEU A 1 87 ? -0.196 8.992 -3.161 1.00 91.31 87 LEU A O 1
ATOM 657 N N . VAL A 1 88 ? -1.922 7.714 -3.854 1.00 88.25 88 VAL A N 1
ATOM 658 C CA . VAL A 1 88 ? -2.147 8.431 -5.112 1.00 88.25 88 VAL A CA 1
ATOM 659 C C . VAL A 1 88 ? -3.212 9.507 -4.924 1.00 88.25 88 VAL A C 1
ATOM 661 O O . VAL A 1 88 ? -2.955 10.665 -5.260 1.00 88.25 88 VAL A O 1
ATOM 664 N N . ALA A 1 89 ? -4.341 9.174 -4.291 1.00 87.19 89 ALA A N 1
ATOM 665 C CA . ALA A 1 89 ? -5.476 10.089 -4.152 1.00 87.19 89 ALA A CA 1
ATOM 666 C C . ALA A 1 89 ? -5.112 11.404 -3.430 1.00 87.19 89 ALA A C 1
ATOM 668 O O . ALA A 1 89 ? -5.563 12.489 -3.809 1.00 87.19 89 ALA A O 1
ATOM 669 N N . LEU A 1 90 ? -4.227 11.351 -2.427 1.00 85.81 90 LEU A N 1
ATOM 670 C CA . LEU A 1 90 ? -3.832 12.546 -1.672 1.00 85.81 90 LEU A CA 1
ATOM 671 C C . LEU A 1 90 ? -2.882 13.486 -2.410 1.00 85.81 90 LEU A C 1
ATOM 673 O O . LEU A 1 90 ? -2.710 14.618 -1.964 1.00 85.81 90 LEU A O 1
ATOM 677 N N . ARG A 1 91 ? -2.311 13.087 -3.553 1.00 80.88 91 ARG A N 1
ATOM 678 C CA . ARG A 1 91 ? -1.469 13.988 -4.361 1.00 80.88 91 ARG A CA 1
ATOM 679 C C . ARG A 1 91 ? -2.245 15.210 -4.861 1.00 80.88 91 ARG A C 1
ATOM 681 O O . ARG A 1 91 ? -1.628 16.230 -5.155 1.00 80.88 91 ARG A O 1
ATOM 688 N N . ARG A 1 92 ? -3.575 15.104 -4.968 1.00 73.94 92 ARG A N 1
ATOM 689 C CA . ARG A 1 92 ? -4.472 16.180 -5.424 1.00 73.94 92 ARG A CA 1
ATOM 690 C C . ARG A 1 92 ? -5.616 16.488 -4.449 1.00 73.94 92 ARG A C 1
ATOM 692 O O . ARG A 1 92 ? -6.136 17.595 -4.491 1.00 73.94 92 ARG A O 1
ATOM 699 N N . GLY A 1 93 ? -5.984 15.556 -3.561 1.00 74.56 93 GLY A N 1
ATOM 700 C CA . GLY A 1 93 ? -7.115 15.719 -2.634 1.00 74.56 93 GLY A CA 1
ATOM 701 C C . GLY A 1 93 ? -6.828 16.467 -1.321 1.00 74.56 93 GLY A C 1
ATOM 702 O O . GLY A 1 93 ? -7.756 17.005 -0.718 1.00 74.56 93 GLY A O 1
ATOM 703 N N . GLY A 1 94 ? -5.568 16.519 -0.869 1.00 84.19 94 GLY A N 1
ATOM 704 C CA . GLY A 1 94 ? -5.182 17.203 0.375 1.00 84.19 94 GLY A CA 1
ATOM 705 C C . GLY A 1 94 ? -5.888 16.690 1.643 1.00 84.19 94 GLY A C 1
ATOM 706 O O . GLY A 1 94 ? -6.453 15.595 1.672 1.00 84.19 94 GLY A O 1
ATOM 707 N N . ASP A 1 95 ? -5.859 17.495 2.707 1.00 87.56 95 ASP A N 1
ATOM 708 C CA . ASP A 1 95 ? -6.360 17.097 4.032 1.00 87.56 95 ASP A CA 1
ATOM 709 C C . ASP A 1 95 ? -7.876 16.887 4.089 1.00 87.56 95 ASP A C 1
ATOM 711 O O . ASP A 1 95 ? -8.338 15.989 4.784 1.00 87.56 95 ASP A O 1
ATOM 715 N N . ALA A 1 96 ? -8.662 17.641 3.316 1.00 88.00 96 ALA A N 1
ATOM 716 C CA . ALA A 1 96 ? -10.113 17.460 3.287 1.00 88.00 96 ALA A CA 1
ATOM 717 C C . ALA A 1 96 ? -10.508 16.072 2.747 1.00 88.00 96 ALA A C 1
ATOM 719 O O . ALA A 1 96 ? -11.378 15.412 3.312 1.00 88.00 96 ALA A O 1
ATOM 720 N N . ALA A 1 97 ? -9.834 15.597 1.692 1.00 87.56 97 ALA A N 1
ATOM 721 C CA . ALA A 1 97 ? -10.060 14.255 1.157 1.00 87.56 97 ALA A CA 1
ATOM 722 C C . ALA A 1 97 ? -9.583 13.166 2.128 1.00 87.56 97 ALA A C 1
ATOM 724 O O . ALA A 1 97 ? -10.251 12.146 2.293 1.00 87.56 97 ALA A O 1
ATOM 725 N N . ARG A 1 98 ? -8.446 13.393 2.800 1.00 92.94 98 ARG A N 1
ATOM 726 C CA . ARG A 1 98 ? -7.953 12.517 3.872 1.00 92.94 98 ARG A CA 1
ATOM 727 C C . ARG A 1 98 ? -8.989 12.365 4.980 1.00 92.94 98 ARG A C 1
ATOM 729 O O . ARG A 1 98 ? -9.254 11.249 5.419 1.00 92.94 98 ARG A O 1
ATOM 736 N N . ASP A 1 99 ? -9.522 13.482 5.455 1.00 94.12 99 ASP A N 1
ATOM 737 C CA . ASP A 1 99 ? -10.436 13.510 6.588 1.00 94.12 99 ASP A CA 1
ATOM 738 C C . ASP A 1 99 ? -11.759 12.830 6.234 1.00 94.12 99 ASP A C 1
ATOM 740 O O . ASP A 1 99 ? -12.134 11.875 6.911 1.00 94.12 99 ASP A O 1
ATOM 744 N N . ALA A 1 100 ? -12.360 13.185 5.095 1.00 93.00 100 ALA A N 1
ATOM 745 C CA . ALA A 1 100 ? -13.581 12.545 4.608 1.00 93.00 100 ALA A CA 1
ATOM 746 C C . ALA A 1 100 ? -13.426 11.027 4.398 1.00 93.00 100 ALA A C 1
ATOM 748 O O . ALA A 1 100 ? -14.336 10.259 4.702 1.00 93.00 100 ALA A O 1
ATOM 749 N N . TYR A 1 101 ? -12.274 10.576 3.891 1.00 93.31 101 TYR A N 1
ATOM 750 C CA . TYR A 1 101 ? -12.018 9.150 3.692 1.00 93.31 101 TYR A CA 1
ATOM 751 C C . TYR A 1 101 ? -11.904 8.392 5.020 1.00 93.31 101 TYR A C 1
ATOM 753 O O . TYR A 1 101 ? -12.467 7.309 5.171 1.00 93.31 101 TYR A O 1
ATOM 761 N N . LEU A 1 102 ? -11.191 8.958 5.997 1.00 96.44 102 LEU A N 1
ATOM 762 C CA . LEU A 1 102 ? -10.981 8.308 7.288 1.00 96.44 102 LEU A CA 1
ATOM 763 C C . LEU A 1 102 ? -12.214 8.364 8.204 1.00 96.44 102 LEU A C 1
ATOM 765 O O . LEU A 1 102 ? -12.335 7.506 9.078 1.00 96.44 102 LEU A O 1
ATOM 769 N N . ASP A 1 103 ? -13.137 9.307 7.998 1.00 96.88 103 ASP A N 1
ATOM 770 C CA . ASP A 1 103 ? -14.413 9.359 8.727 1.00 96.88 103 ASP A CA 1
ATOM 771 C C . ASP A 1 103 ? -15.210 8.051 8.587 1.00 96.88 103 ASP A C 1
ATOM 773 O O . ASP A 1 103 ? -15.829 7.601 9.555 1.00 96.88 103 ASP A O 1
ATOM 777 N N . GLY A 1 104 ? -15.103 7.375 7.436 1.00 95.81 104 GLY A N 1
ATOM 778 C CA . GLY A 1 104 ? -15.733 6.077 7.172 1.00 95.81 104 GLY A CA 1
ATOM 779 C C . GLY A 1 104 ? -15.185 4.895 7.982 1.00 95.81 104 GLY A C 1
ATOM 780 O O . GLY A 1 104 ? -15.704 3.793 7.842 1.00 95.81 104 GLY A O 1
ATOM 781 N N . PHE A 1 105 ? -14.151 5.107 8.802 1.00 97.56 105 PHE A N 1
ATOM 782 C CA . PHE A 1 105 ? -13.506 4.075 9.626 1.00 97.56 105 PHE A CA 1
ATOM 783 C C . PHE A 1 105 ? -13.492 4.436 11.122 1.00 97.56 105 PHE A C 1
ATOM 785 O O . PHE A 1 105 ? -12.842 3.762 11.926 1.00 97.56 105 PHE A O 1
ATOM 792 N N . THR A 1 106 ? -14.169 5.520 11.514 1.00 97.50 106 THR A N 1
ATOM 793 C CA . THR A 1 106 ? -14.162 6.035 12.899 1.00 97.50 106 THR A CA 1
ATOM 794 C C . THR A 1 106 ? -14.903 5.144 13.895 1.00 97.50 106 THR A C 1
ATOM 796 O O . THR A 1 106 ? -14.694 5.269 15.101 1.00 97.50 106 THR A O 1
ATOM 799 N N . ASP A 1 107 ? -15.718 4.212 13.409 1.00 98.19 107 ASP A N 1
ATOM 800 C CA . ASP A 1 107 ? -16.328 3.138 14.191 1.00 98.19 107 ASP A CA 1
ATOM 801 C C . ASP A 1 107 ? -15.328 2.030 14.571 1.00 98.19 107 ASP A C 1
ATOM 803 O O . ASP A 1 107 ? -15.558 1.311 15.544 1.00 98.19 107 ASP A O 1
ATOM 807 N N . LEU A 1 108 ? -14.206 1.910 13.850 1.00 98.31 108 LEU A N 1
ATOM 808 C CA . LEU A 1 108 ? -13.190 0.877 14.078 1.00 98.31 108 LEU A CA 1
ATOM 809 C C . LEU A 1 108 ? -12.056 1.335 15.000 1.00 98.31 108 LEU A C 1
ATOM 811 O O . LEU A 1 108 ? -11.539 0.533 15.779 1.00 98.31 108 LEU A O 1
ATOM 815 N N . ALA A 1 109 ? -11.644 2.603 14.920 1.00 98.19 109 ALA A N 1
ATOM 816 C CA . ALA A 1 109 ? -10.571 3.134 15.756 1.00 98.19 109 ALA A CA 1
ATOM 817 C C . ALA A 1 109 ? -10.654 4.659 15.947 1.00 98.19 109 ALA A C 1
ATOM 819 O O . ALA A 1 109 ? -11.204 5.371 15.103 1.00 98.19 109 ALA A O 1
ATOM 820 N N . PRO A 1 110 ? -10.045 5.200 17.022 1.00 98.00 110 PRO A N 1
ATOM 821 C CA . PRO A 1 110 ? -9.913 6.641 17.198 1.00 98.00 110 PRO A CA 1
ATOM 822 C C . PRO A 1 110 ? -9.166 7.298 16.033 1.00 98.00 110 PRO A C 1
ATOM 824 O O . PRO A 1 110 ? -8.197 6.745 15.514 1.00 98.00 110 PRO A O 1
ATOM 827 N N . ARG A 1 111 ? -9.544 8.539 15.700 1.00 96.88 111 ARG A N 1
ATOM 828 C CA . ARG A 1 111 ? -8.953 9.344 14.613 1.00 96.88 111 ARG A CA 1
ATOM 829 C C . ARG A 1 111 ? -7.418 9.300 14.580 1.00 96.88 111 ARG A C 1
ATOM 831 O O . ARG A 1 111 ? -6.840 9.132 13.513 1.00 96.88 111 ARG A O 1
ATOM 838 N N . ALA A 1 112 ? -6.772 9.434 15.738 1.00 96.62 112 ALA A N 1
ATOM 839 C CA . ALA A 1 112 ? -5.314 9.423 15.845 1.00 96.62 112 ALA A CA 1
ATOM 840 C C . ALA A 1 112 ? -4.692 8.089 15.391 1.00 96.62 112 ALA A C 1
ATOM 842 O O . ALA A 1 112 ? -3.682 8.096 14.697 1.00 96.62 112 ALA A O 1
ATOM 843 N N . ALA A 1 113 ? -5.319 6.954 15.718 1.00 97.69 113 ALA A N 1
ATOM 844 C CA . ALA A 1 113 ? -4.859 5.643 15.264 1.00 97.69 113 ALA A CA 1
ATOM 845 C C . ALA A 1 113 ? -5.041 5.481 13.746 1.00 97.69 113 ALA A C 1
ATOM 847 O O . ALA A 1 113 ? -4.132 5.019 13.067 1.00 97.69 113 ALA A O 1
ATOM 848 N N . LEU A 1 114 ? -6.166 5.954 13.195 1.00 98.12 114 LEU A N 1
ATOM 849 C CA . LEU A 1 114 ? -6.424 5.916 11.749 1.00 98.12 114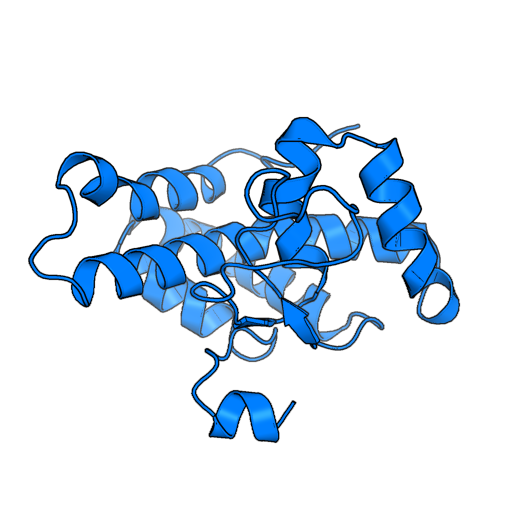 LEU A CA 1
ATOM 850 C C . LEU A 1 114 ? -5.415 6.749 10.942 1.00 98.12 114 LEU A C 1
ATOM 852 O O . LEU A 1 114 ? -5.067 6.385 9.820 1.00 98.12 114 LEU A O 1
ATOM 856 N N . LEU A 1 115 ? -4.946 7.872 11.495 1.00 96.62 115 LEU A N 1
ATOM 857 C CA . LEU A 1 115 ? -3.904 8.693 10.873 1.00 96.62 115 LEU A CA 1
ATOM 858 C C . LEU A 1 115 ? -2.544 7.977 10.859 1.00 96.62 115 LEU A C 1
ATOM 860 O O . LEU A 1 115 ? -1.859 8.009 9.835 1.00 96.62 115 LEU A O 1
ATOM 864 N N . GLU A 1 116 ? -2.179 7.286 11.940 1.00 96.69 116 GLU A N 1
ATOM 865 C CA . GLU A 1 116 ? -0.965 6.457 11.969 1.00 96.69 116 GLU A CA 1
ATOM 866 C C . GLU A 1 116 ? -1.056 5.276 10.996 1.00 96.69 116 GLU A C 1
ATOM 868 O O . GLU A 1 116 ? -0.121 5.031 10.229 1.00 96.69 116 GLU A O 1
ATOM 873 N N . ASP A 1 117 ? -2.200 4.592 10.948 1.00 97.69 117 ASP A N 1
ATOM 874 C CA . ASP A 1 117 ? -2.444 3.519 9.980 1.00 97.69 117 ASP A CA 1
ATOM 875 C C . ASP A 1 117 ? -2.350 4.035 8.543 1.00 97.69 117 ASP A C 1
ATOM 877 O O . ASP A 1 117 ? -1.760 3.381 7.682 1.00 97.69 117 ASP A O 1
ATOM 881 N N . LEU A 1 118 ? -2.871 5.235 8.267 1.00 96.38 118 LEU A N 1
ATOM 882 C CA . LEU A 1 118 ? -2.758 5.868 6.954 1.00 96.38 118 LEU A CA 1
ATOM 883 C C . LEU A 1 118 ? -1.295 6.137 6.596 1.00 96.38 118 LEU A C 1
ATOM 885 O O . LEU A 1 118 ? -0.884 5.855 5.467 1.00 96.38 118 LEU A O 1
ATOM 889 N N . ARG A 1 119 ? -0.500 6.660 7.534 1.00 94.31 119 ARG A N 1
ATOM 890 C CA . ARG A 1 119 ? 0.933 6.899 7.321 1.00 94.31 119 ARG A CA 1
ATOM 891 C C . ARG A 1 119 ? 1.648 5.598 6.959 1.00 94.31 119 ARG A C 1
ATOM 893 O O . ARG A 1 119 ? 2.301 5.526 5.916 1.00 94.31 119 ARG A O 1
ATOM 900 N N . HIS A 1 120 ? 1.460 4.551 7.758 1.00 96.38 120 HIS A N 1
ATOM 901 C CA . HIS A 1 120 ? 2.037 3.231 7.509 1.00 96.38 120 HIS A CA 1
ATOM 902 C C . HIS A 1 120 ? 1.573 2.623 6.178 1.00 96.38 120 HIS A C 1
ATOM 904 O O . HIS A 1 120 ? 2.392 2.120 5.403 1.00 96.38 120 HIS A O 1
ATOM 910 N N . ALA A 1 121 ? 0.280 2.716 5.865 1.00 96.62 121 ALA A N 1
ATOM 911 C CA . ALA A 1 121 ? -0.287 2.173 4.637 1.00 96.62 121 ALA A CA 1
ATOM 912 C C . ALA A 1 121 ? 0.250 2.886 3.391 1.00 96.62 121 ALA A C 1
ATOM 914 O O . ALA A 1 121 ? 0.544 2.224 2.399 1.00 96.62 121 ALA A O 1
ATOM 915 N N . ARG A 1 122 ? 0.464 4.208 3.439 1.00 93.94 122 ARG A N 1
ATOM 916 C CA . ARG A 1 122 ? 1.087 4.961 2.335 1.00 93.94 122 ARG A CA 1
ATOM 917 C C . ARG A 1 122 ? 2.540 4.562 2.107 1.00 93.94 122 ARG A C 1
ATOM 919 O O . ARG A 1 122 ? 2.979 4.504 0.960 1.00 93.94 122 ARG A O 1
ATOM 926 N N . ILE A 1 123 ? 3.283 4.243 3.167 1.00 94.62 123 ILE A N 1
ATOM 927 C CA . ILE A 1 123 ? 4.640 3.702 3.028 1.00 94.62 123 ILE A CA 1
ATOM 928 C C . ILE A 1 123 ? 4.579 2.337 2.331 1.00 94.62 123 ILE A C 1
ATOM 930 O O . ILE A 1 123 ? 5.229 2.155 1.299 1.00 94.62 123 ILE A O 1
ATOM 934 N N . ALA A 1 124 ? 3.741 1.418 2.823 1.00 95.75 124 ALA A N 1
ATOM 935 C CA . ALA A 1 124 ? 3.546 0.096 2.224 1.00 95.75 124 ALA A CA 1
ATOM 936 C C . ALA A 1 124 ? 3.060 0.160 0.764 1.00 95.75 124 ALA A C 1
ATOM 938 O O . ALA A 1 124 ? 3.506 -0.626 -0.074 1.00 95.75 124 ALA A O 1
ATOM 939 N N . ALA A 1 125 ? 2.223 1.139 0.421 1.00 95.19 125 ALA A N 1
ATOM 940 C CA . ALA A 1 125 ? 1.699 1.332 -0.927 1.00 95.19 125 ALA A CA 1
ATOM 941 C C . ALA A 1 125 ? 2.786 1.626 -1.977 1.00 95.19 125 ALA A C 1
ATOM 943 O O . ALA A 1 125 ? 2.578 1.351 -3.158 1.00 95.19 125 ALA A O 1
ATOM 944 N N . ASN A 1 126 ? 3.972 2.112 -1.580 1.00 94.25 126 ASN A N 1
ATOM 945 C CA . ASN A 1 126 ? 5.097 2.257 -2.513 1.00 94.25 126 ASN A CA 1
ATOM 946 C C . ASN A 1 126 ? 5.577 0.896 -3.039 1.00 94.25 126 ASN A C 1
ATOM 948 O O . ASN A 1 126 ? 5.860 0.765 -4.231 1.00 94.25 126 ASN A O 1
ATOM 952 N N . VAL A 1 127 ? 5.611 -0.120 -2.168 1.00 95.88 127 VAL A N 1
ATOM 953 C CA . VAL A 1 127 ? 5.928 -1.509 -2.536 1.00 95.88 127 VAL A CA 1
ATOM 954 C C . VAL A 1 127 ? 4.826 -2.083 -3.419 1.00 95.88 127 VAL A C 1
ATOM 956 O O . VAL A 1 127 ? 5.122 -2.647 -4.470 1.00 95.88 127 VAL A O 1
ATOM 959 N N . ILE A 1 128 ? 3.561 -1.886 -3.030 1.00 94.25 128 ILE A N 1
ATOM 960 C CA . ILE A 1 128 ? 2.393 -2.369 -3.783 1.00 94.25 128 ILE A CA 1
ATOM 961 C C . ILE A 1 128 ? 2.437 -1.839 -5.215 1.00 94.25 128 ILE A C 1
ATOM 963 O O . ILE A 1 128 ? 2.520 -2.629 -6.152 1.00 94.25 128 ILE A O 1
ATOM 967 N N . ARG A 1 129 ? 2.477 -0.514 -5.380 1.00 91.62 129 ARG A N 1
ATOM 968 C CA . ARG A 1 129 ? 2.462 0.138 -6.693 1.00 91.62 129 ARG A CA 1
ATOM 969 C C . ARG A 1 129 ? 3.668 -0.241 -7.553 1.00 91.62 129 ARG A C 1
ATOM 971 O O . ARG A 1 129 ? 3.543 -0.370 -8.764 1.00 91.62 129 ARG A O 1
ATOM 978 N N . ALA A 1 130 ? 4.845 -0.429 -6.956 1.00 94.19 130 ALA A N 1
ATOM 979 C CA . ALA A 1 130 ? 6.007 -0.870 -7.721 1.00 94.19 130 ALA A CA 1
ATOM 980 C C . ALA A 1 130 ? 5.829 -2.290 -8.273 1.00 94.19 130 ALA A C 1
ATOM 982 O O . ALA A 1 130 ? 6.123 -2.536 -9.440 1.00 94.19 130 ALA A O 1
ATOM 983 N N . LEU A 1 131 ? 5.317 -3.216 -7.460 1.00 95.12 131 LEU A N 1
ATOM 984 C CA . LEU A 1 131 ? 5.112 -4.602 -7.875 1.00 95.12 131 LEU A CA 1
ATOM 985 C C . LEU A 1 131 ? 3.930 -4.771 -8.840 1.00 95.12 131 LEU A C 1
ATOM 987 O O . LEU A 1 131 ? 4.008 -5.613 -9.737 1.00 95.12 131 LEU A O 1
ATOM 991 N N . THR A 1 132 ? 2.851 -3.993 -8.692 1.00 91.88 132 THR A N 1
ATOM 992 C CA . THR A 1 132 ? 1.724 -4.019 -9.641 1.00 91.88 132 THR A CA 1
ATOM 993 C C . THR A 1 132 ? 2.161 -3.494 -11.006 1.00 91.88 132 THR A C 1
ATOM 995 O O . THR A 1 132 ? 1.972 -4.179 -12.012 1.00 91.88 132 THR A O 1
ATOM 998 N N . TRP A 1 133 ? 2.887 -2.374 -11.029 1.00 91.06 133 TRP A N 1
ATOM 999 C CA . TRP A 1 133 ? 3.402 -1.788 -12.262 1.00 91.06 133 TRP A CA 1
ATOM 1000 C C . TRP A 1 133 ? 4.459 -2.676 -12.933 1.00 91.06 133 TRP A C 1
ATOM 1002 O O . TRP A 1 133 ? 4.388 -2.917 -14.138 1.00 91.06 133 TRP A O 1
ATOM 1012 N N . GLN A 1 134 ? 5.389 -3.254 -12.160 1.00 92.31 134 GLN A N 1
ATOM 1013 C CA . GLN A 1 134 ? 6.373 -4.211 -12.679 1.00 92.31 134 GLN A CA 1
ATOM 1014 C C . GLN A 1 134 ? 5.693 -5.415 -13.344 1.00 92.31 134 GLN A C 1
ATOM 1016 O O . GLN A 1 134 ? 6.114 -5.857 -14.414 1.00 92.31 134 GLN A O 1
ATOM 1021 N N . ARG A 1 135 ? 4.631 -5.944 -12.726 1.00 90.31 135 ARG A N 1
ATOM 1022 C CA . ARG A 1 135 ? 3.848 -7.053 -13.280 1.00 90.31 135 ARG A CA 1
ATOM 1023 C C . ARG A 1 135 ? 3.140 -6.652 -14.575 1.00 90.31 135 ARG A C 1
ATOM 1025 O O . ARG A 1 135 ? 3.154 -7.439 -15.516 1.00 90.31 135 ARG A O 1
ATOM 1032 N N . ALA A 1 136 ? 2.550 -5.458 -14.632 1.00 88.94 136 ALA A N 1
ATOM 1033 C CA . ALA A 1 136 ? 1.878 -4.953 -15.828 1.00 88.94 136 ALA A CA 1
ATOM 1034 C C . ALA A 1 136 ? 2.852 -4.792 -17.009 1.00 88.94 136 ALA A C 1
ATOM 1036 O O . ALA A 1 136 ? 2.574 -5.286 -18.099 1.00 88.94 136 ALA A O 1
ATOM 1037 N N . ILE A 1 137 ? 4.028 -4.194 -16.775 1.00 90.19 137 ILE A N 1
ATOM 1038 C CA . ILE A 1 137 ? 5.080 -4.043 -17.796 1.00 90.19 137 ILE A CA 1
ATOM 1039 C C . ILE A 1 137 ? 5.565 -5.413 -18.279 1.00 90.19 137 ILE A C 1
ATOM 1041 O O . ILE A 1 137 ? 5.678 -5.640 -19.479 1.00 90.19 137 ILE A O 1
ATOM 1045 N N . ALA A 1 138 ? 5.823 -6.349 -17.361 1.00 89.44 138 ALA A N 1
ATOM 1046 C CA . ALA A 1 138 ? 6.292 -7.687 -17.718 1.00 89.44 138 ALA A CA 1
ATOM 1047 C C . ALA A 1 138 ? 5.253 -8.512 -18.504 1.00 89.44 138 ALA A C 1
ATOM 1049 O O . ALA A 1 138 ? 5.627 -9.450 -19.207 1.00 89.44 138 ALA A O 1
ATOM 1050 N N . ALA A 1 139 ? 3.963 -8.187 -18.377 1.00 89.25 139 ALA A N 1
ATOM 1051 C CA . ALA A 1 139 ? 2.874 -8.902 -19.034 1.00 89.25 139 ALA A CA 1
ATOM 1052 C C . ALA A 1 139 ? 2.559 -8.399 -20.456 1.00 89.25 139 ALA A C 1
ATOM 1054 O O . ALA A 1 139 ? 1.988 -9.166 -21.234 1.00 89.25 139 ALA A O 1
ATOM 1055 N N . ASP A 1 140 ? 2.915 -7.158 -20.817 1.00 89.12 140 ASP A N 1
ATOM 1056 C CA . ASP A 1 140 ? 2.664 -6.609 -22.157 1.00 89.12 140 ASP A CA 1
ATOM 1057 C C . ASP A 1 140 ? 3.974 -6.397 -22.941 1.00 89.12 140 ASP A C 1
ATOM 1059 O O . ASP A 1 140 ? 4.721 -5.462 -22.654 1.00 89.12 140 ASP A O 1
ATOM 1063 N N . PRO A 1 141 ? 4.254 -7.187 -23.998 1.00 86.12 141 PRO A N 1
ATOM 1064 C CA . PRO A 1 141 ? 5.436 -6.983 -24.841 1.00 86.12 141 PRO A CA 1
ATOM 1065 C C . PRO A 1 141 ? 5.422 -5.652 -25.615 1.00 86.12 141 PRO A C 1
ATOM 1067 O O . PRO A 1 141 ? 6.418 -5.303 -26.244 1.00 86.12 141 PRO A O 1
ATOM 1070 N N . ARG A 1 142 ? 4.299 -4.924 -25.606 1.00 90.81 142 ARG A N 1
ATOM 1071 C CA . ARG A 1 142 ? 4.139 -3.592 -26.208 1.00 90.81 142 ARG A CA 1
ATOM 1072 C C . ARG A 1 142 ? 4.227 -2.470 -25.172 1.00 90.81 142 ARG A C 1
ATOM 1074 O O . ARG A 1 142 ? 3.943 -1.328 -25.530 1.00 90.81 142 ARG A O 1
ATOM 1081 N N . ALA A 1 143 ? 4.556 -2.778 -23.915 1.00 87.12 143 ALA A N 1
ATOM 1082 C CA . ALA A 1 143 ? 4.722 -1.771 -22.876 1.00 87.12 143 ALA A CA 1
ATOM 1083 C C . ALA A 1 143 ? 5.677 -0.668 -23.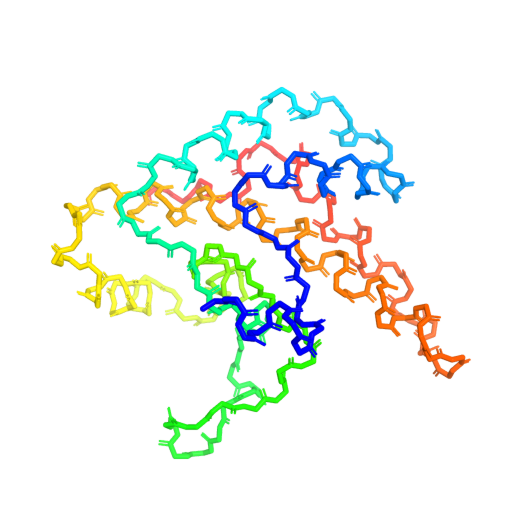356 1.00 87.12 143 ALA A C 1
ATOM 1085 O O . ALA A 1 143 ? 6.764 -0.951 -23.865 1.00 87.12 143 ALA A O 1
ATOM 1086 N N . ASP A 1 144 ? 5.252 0.588 -23.218 1.00 89.06 144 ASP A N 1
ATOM 1087 C CA . ASP A 1 144 ? 6.048 1.734 -23.649 1.00 89.06 144 ASP A CA 1
ATOM 1088 C C . ASP A 1 144 ? 7.335 1.810 -22.799 1.00 89.06 144 ASP A C 1
ATOM 1090 O O . ASP A 1 144 ? 7.246 1.906 -21.566 1.00 89.06 144 ASP A O 1
ATOM 1094 N N . PRO A 1 145 ? 8.532 1.782 -23.423 1.00 87.94 145 PRO A N 1
ATOM 1095 C CA . PRO A 1 145 ? 9.805 1.890 -22.716 1.00 87.94 145 PRO A CA 1
ATOM 1096 C C . PRO A 1 145 ? 9.915 3.121 -21.810 1.00 87.94 145 PRO A C 1
ATOM 1098 O O . PRO A 1 145 ? 10.673 3.086 -20.841 1.00 87.94 145 PRO A O 1
ATOM 1101 N N . ALA A 1 146 ? 9.150 4.186 -22.072 1.00 87.88 146 ALA A N 1
ATOM 1102 C CA . ALA A 1 146 ? 9.102 5.374 -21.222 1.00 87.88 146 ALA A CA 1
ATOM 1103 C C . ALA A 1 146 ? 8.650 5.078 -19.778 1.00 87.88 146 ALA A C 1
ATOM 1105 O O . ALA A 1 146 ? 8.991 5.833 -18.866 1.00 87.88 146 ALA A O 1
ATOM 1106 N N . PHE A 1 147 ? 7.920 3.981 -19.545 1.00 84.56 147 PHE A N 1
ATOM 1107 C CA . PHE A 1 147 ? 7.443 3.587 -18.214 1.00 84.56 147 PHE A CA 1
ATOM 1108 C C . PHE A 1 147 ? 8.310 2.528 -17.525 1.00 84.56 147 PHE A C 1
ATOM 1110 O O . PHE A 1 147 ? 8.032 2.190 -16.375 1.00 84.56 147 PHE A O 1
ATOM 1117 N N . ALA A 1 148 ? 9.367 2.028 -18.176 1.00 84.88 148 ALA A N 1
ATOM 1118 C CA . ALA A 1 148 ? 10.185 0.928 -17.658 1.00 84.88 148 ALA A CA 1
ATOM 1119 C C . ALA A 1 148 ? 10.784 1.216 -16.267 1.00 84.88 148 ALA A C 1
ATOM 1121 O O . ALA A 1 148 ? 10.851 0.327 -15.422 1.00 84.88 148 ALA A O 1
ATOM 1122 N N . ASP A 1 149 ? 11.153 2.472 -15.999 1.00 86.31 149 ASP A N 1
ATOM 1123 C CA . ASP A 1 149 ? 11.744 2.889 -14.721 1.00 86.31 149 ASP A CA 1
ATOM 1124 C C . ASP A 1 149 ? 10.711 3.234 -13.634 1.00 86.31 149 ASP A C 1
ATOM 1126 O O . ASP A 1 149 ? 11.083 3.462 -12.477 1.00 86.31 149 ASP A O 1
ATOM 1130 N N . GLY A 1 150 ? 9.418 3.273 -13.975 1.00 85.50 150 GLY A N 1
ATOM 1131 C CA . GLY A 1 150 ? 8.322 3.650 -13.078 1.00 85.50 150 GLY A CA 1
ATOM 1132 C C . GLY A 1 150 ? 8.328 2.908 -11.732 1.00 85.50 150 GLY A C 1
ATOM 1133 O O . GLY A 1 150 ? 8.327 3.569 -10.683 1.00 85.50 150 GLY A O 1
ATOM 1134 N N . PRO A 1 151 ? 8.421 1.561 -11.719 1.00 88.25 151 PRO A N 1
ATOM 1135 C CA . PRO A 1 151 ? 8.529 0.778 -10.488 1.00 88.25 151 PRO A CA 1
ATOM 1136 C C . PRO A 1 151 ? 9.695 1.214 -9.591 1.00 88.25 151 PRO A C 1
ATOM 1138 O O . PRO A 1 151 ? 9.518 1.446 -8.392 1.00 88.25 151 PRO A O 1
ATOM 1141 N N . ALA A 1 152 ? 10.887 1.385 -10.171 1.00 90.00 152 ALA A N 1
ATOM 1142 C CA . ALA A 1 152 ? 12.091 1.743 -9.429 1.00 90.00 152 ALA A CA 1
ATOM 1143 C C . ALA A 1 152 ? 12.036 3.181 -8.894 1.00 90.00 152 ALA A C 1
ATOM 1145 O O . ALA A 1 152 ? 12.456 3.431 -7.763 1.00 90.00 152 ALA A O 1
ATOM 1146 N N . VAL A 1 153 ? 11.493 4.127 -9.669 1.00 87.50 153 VAL A N 1
ATOM 1147 C CA . VAL A 1 153 ? 11.272 5.515 -9.224 1.00 87.50 153 VAL A CA 1
ATOM 1148 C C . VAL A 1 153 ? 10.384 5.550 -7.985 1.00 87.50 153 VAL A C 1
ATOM 1150 O O . VAL A 1 153 ? 10.692 6.271 -7.036 1.00 87.50 153 VAL A O 1
ATOM 1153 N N . ASN A 1 154 ? 9.320 4.747 -7.955 1.00 86.12 154 ASN A N 1
ATOM 1154 C CA . ASN A 1 154 ? 8.428 4.712 -6.806 1.00 86.12 154 ASN A CA 1
ATOM 1155 C C . ASN A 1 154 ? 9.110 4.132 -5.557 1.00 86.12 154 ASN A C 1
ATOM 1157 O O . ASN A 1 154 ? 9.039 4.725 -4.484 1.00 86.12 154 ASN A O 1
ATOM 1161 N N . LEU A 1 155 ? 9.843 3.022 -5.702 1.00 91.69 155 LEU A N 1
ATOM 1162 C CA . LEU A 1 155 ? 10.547 2.382 -4.582 1.00 91.69 155 LEU A CA 1
ATOM 1163 C C . LEU A 1 155 ? 11.620 3.266 -3.951 1.00 91.69 155 LEU A C 1
ATOM 1165 O O . LEU A 1 155 ? 11.830 3.191 -2.740 1.00 91.69 155 LEU A O 1
ATOM 1169 N N . ARG A 1 156 ? 12.285 4.126 -4.733 1.00 92.00 156 ARG A N 1
ATOM 1170 C CA . ARG A 1 156 ? 13.306 5.043 -4.200 1.00 92.00 156 ARG A CA 1
ATOM 1171 C C . ARG A 1 156 ? 12.751 6.025 -3.165 1.00 92.00 156 ARG A C 1
ATOM 1173 O O . ARG A 1 156 ? 13.525 6.464 -2.324 1.00 92.00 156 ARG A O 1
ATOM 1180 N N . GLN A 1 157 ? 11.440 6.290 -3.134 1.00 88.50 157 GLN A N 1
ATOM 1181 C CA . GLN A 1 157 ? 10.826 7.110 -2.077 1.00 88.50 157 GLN A CA 1
ATOM 1182 C C . GLN A 1 157 ? 11.039 6.513 -0.675 1.00 88.50 157 GLN A C 1
ATOM 1184 O O . GLN A 1 157 ? 11.109 7.251 0.299 1.00 88.50 157 GLN A O 1
ATOM 1189 N N . LEU A 1 158 ? 11.224 5.191 -0.557 1.00 90.94 158 LEU A N 1
ATOM 1190 C CA . LEU A 1 158 ? 11.527 4.523 0.717 1.00 90.94 158 LEU A CA 1
ATOM 1191 C C . LEU A 1 158 ? 12.934 4.833 1.256 1.00 90.94 158 LEU A C 1
ATOM 1193 O O . LEU A 1 158 ? 13.262 4.455 2.382 1.00 90.94 158 LEU A O 1
ATOM 1197 N N . LEU A 1 159 ? 13.793 5.471 0.458 1.00 91.38 159 LEU A N 1
ATOM 1198 C CA . LEU A 1 159 ? 15.132 5.879 0.876 1.00 91.38 159 LEU A CA 1
ATOM 1199 C C . LEU A 1 159 ? 15.139 7.255 1.548 1.00 91.38 159 LEU A C 1
ATOM 1201 O O . LEU A 1 159 ? 16.071 7.530 2.306 1.00 91.38 159 LEU A O 1
ATOM 1205 N N . GLU A 1 160 ? 14.099 8.061 1.341 1.00 86.69 160 GLU A N 1
ATOM 1206 C CA . GLU A 1 160 ? 13.965 9.394 1.925 1.00 86.69 160 GLU A CA 1
ATOM 1207 C C . GLU A 1 160 ? 13.637 9.327 3.433 1.00 86.69 160 GLU A C 1
ATOM 1209 O O . GLU A 1 160 ? 13.029 8.357 3.904 1.00 86.69 160 GLU A O 1
ATOM 1214 N N . PRO A 1 161 ? 14.063 10.316 4.241 1.00 71.25 161 PRO A N 1
ATOM 1215 C CA . PRO A 1 161 ? 13.645 10.426 5.638 1.00 71.25 161 PRO A CA 1
ATOM 1216 C C . PRO A 1 161 ? 12.136 10.701 5.705 1.00 71.25 161 PRO A C 1
ATOM 1218 O O . PRO A 1 161 ? 11.705 11.730 5.206 1.00 71.25 161 PRO A O 1
ATOM 1221 N N . ASP A 1 162 ? 11.374 9.753 6.278 1.00 69.50 162 ASP A N 1
ATOM 1222 C CA . ASP A 1 162 ? 9.897 9.670 6.297 1.00 69.50 162 ASP A CA 1
ATOM 1223 C C . ASP A 1 162 ? 9.217 10.527 5.205 1.00 69.50 162 ASP A C 1
ATOM 1225 O O . ASP A 1 162 ? 8.827 11.669 5.470 1.00 69.50 162 ASP A O 1
ATOM 1229 N N . PRO A 1 163 ? 9.069 9.996 3.973 1.00 60.12 163 PRO A N 1
ATOM 1230 C CA . PRO A 1 163 ? 8.581 10.767 2.825 1.00 60.12 163 PRO A CA 1
ATOM 1231 C C . PRO A 1 163 ? 7.159 11.321 3.007 1.00 60.12 163 PRO A C 1
ATOM 1233 O O . PRO A 1 163 ? 6.699 12.107 2.178 1.00 60.12 163 PRO A O 1
ATOM 1236 N N . TRP A 1 164 ? 6.449 10.915 4.063 1.00 64.62 164 TRP A N 1
ATOM 1237 C CA . TRP A 1 164 ? 5.061 11.284 4.324 1.00 64.62 164 TRP A CA 1
ATOM 1238 C C . TRP A 1 164 ? 4.863 11.976 5.670 1.00 64.62 164 TRP A C 1
ATOM 1240 O O . TRP A 1 164 ? 3.719 12.122 6.104 1.00 64.62 164 TRP A O 1
ATOM 1250 N N . ASN A 1 165 ? 5.949 12.436 6.295 1.00 56.38 165 ASN A N 1
ATOM 1251 C CA . ASN A 1 165 ? 5.892 13.302 7.462 1.00 56.38 165 ASN A CA 1
ATOM 1252 C C . ASN A 1 165 ? 5.380 14.687 7.023 1.00 56.38 165 ASN A C 1
ATOM 1254 O O . ASN A 1 165 ? 6.148 15.580 6.667 1.00 56.38 165 ASN A O 1
ATOM 1258 N N . CYS A 1 166 ? 4.060 14.845 6.972 1.00 34.56 166 CYS A N 1
ATOM 1259 C CA . CYS A 1 166 ? 3.428 16.158 6.986 1.00 34.56 166 CYS A CA 1
ATOM 1260 C C . CYS A 1 166 ? 3.199 16.510 8.465 1.00 34.56 166 CYS A C 1
ATOM 1262 O O . CYS A 1 166 ? 2.720 15.631 9.186 1.00 34.56 166 CYS A O 1
ATOM 1264 N N . PRO A 1 167 ? 3.572 17.711 8.943 1.00 35.41 167 PRO A N 1
ATOM 1265 C CA . PRO A 1 167 ? 3.171 18.154 10.277 1.00 35.41 167 PRO A CA 1
ATOM 1266 C C . PRO A 1 167 ? 1.646 18.150 10.449 1.00 35.41 167 PRO A C 1
ATOM 1268 O O . PRO A 1 167 ? 0.929 18.274 9.426 1.00 35.41 167 PRO A O 1
#

Organism: NCBI:txid53360

pLDDT: mean 91.83, std 9.2, range [34.56, 98.44]

Sequence (167 aa):
MPQLLAAGVTDMRPSVLLQRFDEAAELVPAIRARRSWFADIAAALGASAVPAGLDHADLHEGNVFADGERFFDWGDSVVGHPFGSMLVALRRGGDAARDAYLDGFTDLAPRAALLEDLRHARIAANVIRALTWQRAIAADPRADPAFADGPAVNLRQLLEPDPWNCP

Secondary structure (DSSP, 8-state):
-HHHHHTT-EE--HHHHHHHHHHHHTT-GGGGGGHHHHHHHHHHHHH-SS--EEE-SS--GGGB-TTSS-B--GGG-EEE-GGGGHHHHHHHHHHHHHHHHHHTTTTTS-HHHHHHHHHHHHHHHHHHHHHHHHHHHHH-TT--GGGTTHHHHHHHGGGSS-TT---